Protein AF-A0A816BWF1-F1 (afdb_monomer_lite)

Organism: Adineta ricciae (NCBI:txid249248)

Foldseek 3Di:
DPPPVVVVQDPPDPDPDPVDDDPPDPLNVLLVLLVVCVVPPDDPVVSLDDDPPDDPVVSVVSVVVVVVVVVCVVCVVCVVVDDCVNPVFCAPPPPGGD

Secondary structure (DSSP, 8-state):
---HHHHHT-TTSS----SSPPTTSHHHHHHHHHHHHHHTT--HHHHTSPPTT--HHHHHHHHHHHHHHHHHHHHHHHTTT--TTT-SS-BSSTT-B-

InterPro domains:
  IPR005301 MOB kinase activator family [PF03637] (36-98)
  IPR005301 MOB kinase activator family [PTHR22599] (11-98)
  IPR005301 MOB kinase activator family [SM01388] (33-98)
  IPR036703 MOB kinase activator superfamily [G3DSA:1.20.140.30] (4-98)
  IPR036703 MOB kinase activator superfamily [SSF101152] (17-98)

Radius of gyration: 17.4 Å; chains: 1; bounding box: 36×37×43 Å

Structure (mmCIF, N/CA/C/O backbone):
data_AF-A0A816BWF1-F1
#
_entry.id   AF-A0A816BWF1-F1
#
loop_
_atom_site.group_PDB
_atom_site.id
_atom_site.type_symbol
_atom_site.label_atom_id
_atom_site.label_alt_id
_atom_site.label_comp_id
_atom_site.label_asym_id
_atom_site.label_entity_id
_atom_site.label_seq_id
_atom_site.pdbx_PDB_ins_code
_atom_site.Cartn_x
_atom_site.Cartn_y
_atom_site.Cartn_z
_atom_site.occupancy
_atom_site.B_iso_or_equiv
_atom_site.auth_seq_id
_atom_site.auth_comp_id
_atom_site.auth_asym_id
_atom_site.auth_atom_id
_atom_site.pdbx_PDB_model_num
ATOM 1 N N . MET A 1 1 ? 21.279 12.826 -12.915 1.00 40.91 1 MET A N 1
ATOM 2 C CA . MET A 1 1 ? 20.886 11.555 -12.263 1.00 40.91 1 MET A CA 1
ATOM 3 C C . MET A 1 1 ? 20.270 11.796 -10.872 1.00 40.91 1 MET A C 1
ATOM 5 O O . MET A 1 1 ? 20.574 11.068 -9.944 1.00 40.91 1 MET A O 1
ATOM 9 N N . ALA A 1 2 ? 19.430 12.831 -10.691 1.00 39.59 2 ALA A N 1
ATOM 10 C CA . ALA A 1 2 ? 18.834 13.182 -9.385 1.00 39.59 2 ALA A CA 1
ATOM 11 C C . ALA A 1 2 ? 17.388 13.724 -9.490 1.00 39.59 2 ALA A C 1
ATOM 13 O O . ALA A 1 2 ? 16.820 14.195 -8.509 1.00 39.59 2 ALA A O 1
ATOM 14 N N . SER A 1 3 ? 16.785 13.694 -10.685 1.00 51.31 3 SER A N 1
ATOM 15 C CA . SER A 1 3 ? 15.577 14.481 -10.981 1.00 51.31 3 SER A CA 1
ATOM 16 C C . SER A 1 3 ? 14.256 13.740 -10.752 1.00 51.31 3 SER A C 1
ATOM 18 O O . SER A 1 3 ? 13.222 14.392 -10.634 1.00 51.31 3 SER A O 1
ATOM 20 N N . SER A 1 4 ? 14.266 12.406 -10.657 1.00 55.19 4 SER A N 1
ATOM 21 C CA . SER A 1 4 ? 13.026 11.617 -10.596 1.00 55.19 4 SER A CA 1
ATOM 22 C C . SER A 1 4 ? 12.350 11.697 -9.219 1.00 55.19 4 SER A C 1
ATOM 24 O O . SER A 1 4 ? 11.186 12.077 -9.117 1.00 55.19 4 SER A O 1
ATOM 26 N N . PHE A 1 5 ? 13.101 11.492 -8.129 1.00 53.66 5 PHE A N 1
ATOM 27 C CA . PHE A 1 5 ? 12.566 11.523 -6.757 1.00 53.66 5 PHE A CA 1
ATOM 28 C C . PHE A 1 5 ? 11.976 12.888 -6.354 1.00 53.66 5 PHE A C 1
ATOM 30 O O . PHE A 1 5 ? 10.975 12.949 -5.645 1.00 53.66 5 PHE A O 1
ATOM 37 N N . ALA A 1 6 ? 12.561 13.993 -6.829 1.00 55.91 6 ALA A N 1
ATOM 38 C CA . ALA A 1 6 ? 12.067 15.343 -6.547 1.00 55.91 6 ALA A CA 1
ATOM 39 C C . ALA A 1 6 ? 10.751 15.662 -7.286 1.00 55.91 6 ALA A C 1
ATOM 41 O O . ALA A 1 6 ? 9.904 16.372 -6.746 1.00 55.91 6 ALA A O 1
ATOM 42 N N . SER A 1 7 ? 10.544 15.097 -8.483 1.00 58.53 7 SER A N 1
ATOM 43 C CA . SER A 1 7 ? 9.315 15.269 -9.276 1.00 58.53 7 SER A CA 1
ATOM 44 C C . SER A 1 7 ? 8.089 14.586 -8.649 1.00 58.53 7 SER A C 1
ATOM 46 O O . SER A 1 7 ? 6.956 15.038 -8.837 1.00 58.53 7 SER A O 1
ATOM 48 N N . PHE A 1 8 ? 8.290 13.520 -7.865 1.00 55.44 8 PHE A N 1
ATOM 49 C CA . PHE A 1 8 ? 7.205 12.845 -7.141 1.00 55.44 8 PHE A CA 1
ATOM 50 C C . PHE A 1 8 ? 6.610 13.692 -6.006 1.00 55.44 8 PHE A C 1
ATOM 52 O O . PHE A 1 8 ? 5.428 13.555 -5.704 1.00 55.44 8 PHE A O 1
ATOM 59 N N . PHE A 1 9 ? 7.392 14.601 -5.415 1.00 54.81 9 PHE A N 1
ATOM 60 C CA . PHE A 1 9 ? 6.967 15.470 -4.308 1.00 54.81 9 PHE A CA 1
ATOM 61 C C . PHE A 1 9 ? 6.724 16.928 -4.733 1.00 54.81 9 PHE A C 1
ATOM 63 O O . PHE A 1 9 ? 6.681 17.827 -3.886 1.00 54.81 9 PHE A O 1
ATOM 70 N N . ALA A 1 10 ? 6.587 17.177 -6.037 1.00 59.25 10 ALA A N 1
ATOM 71 C CA . ALA A 1 10 ? 6.350 18.504 -6.591 1.00 59.25 10 ALA A CA 1
ATOM 72 C C . ALA A 1 10 ? 5.006 19.089 -6.097 1.00 59.25 10 ALA A C 1
ATOM 74 O O . ALA A 1 10 ? 3.975 18.414 -6.084 1.00 59.25 10 ALA A O 1
ATOM 75 N N . LYS A 1 11 ? 5.024 20.360 -5.662 1.00 52.91 11 LYS A N 1
ATOM 76 C CA . LYS A 1 11 ? 3.912 21.091 -4.999 1.00 52.91 11 LYS A CA 1
ATOM 77 C C . LYS A 1 11 ? 2.654 21.259 -5.872 1.00 52.91 11 LYS A C 1
ATOM 79 O O . LYS A 1 11 ? 1.588 21.635 -5.368 1.00 52.91 11 LYS A O 1
ATOM 84 N N . ASP A 1 12 ? 2.832 21.028 -7.161 1.00 56.69 12 ASP A N 1
ATOM 85 C CA . ASP A 1 12 ? 1.923 21.133 -8.297 1.00 56.69 12 ASP A CA 1
ATOM 86 C C . ASP A 1 12 ? 1.136 19.836 -8.574 1.00 56.69 12 ASP A C 1
ATOM 88 O O . ASP A 1 12 ? 0.189 19.860 -9.356 1.00 56.69 12 ASP A O 1
ATOM 92 N N . LYS A 1 13 ? 1.437 18.730 -7.875 1.00 54.97 13 LYS A N 1
ATOM 93 C CA . LYS A 1 13 ? 0.626 17.501 -7.892 1.00 54.97 13 LYS A CA 1
ATOM 94 C C . LYS A 1 13 ? -0.348 17.446 -6.706 1.00 54.97 13 LYS A C 1
ATOM 96 O O . LYS A 1 13 ? -0.125 18.049 -5.656 1.00 54.97 13 LYS A O 1
ATOM 101 N N . THR A 1 14 ? -1.449 16.711 -6.874 1.00 54.91 14 THR A N 1
ATOM 102 C CA . THR A 1 14 ? -2.544 16.558 -5.889 1.00 54.91 14 THR A CA 1
ATOM 103 C C . THR A 1 14 ? -2.094 15.949 -4.558 1.00 54.91 14 THR A C 1
ATOM 105 O O . THR A 1 14 ? -2.725 16.183 -3.528 1.00 54.91 14 THR A O 1
ATOM 108 N N . PHE A 1 15 ? -0.972 15.226 -4.543 1.00 50.72 15 PHE A N 1
ATOM 109 C CA . PHE A 1 15 ? -0.393 14.666 -3.330 1.00 50.72 15 PHE A CA 1
ATOM 110 C C . PHE A 1 15 ? 0.571 15.652 -2.655 1.00 50.72 15 PHE A C 1
ATOM 112 O O . PHE A 1 15 ? 1.722 15.816 -3.056 1.00 50.72 15 PHE A O 1
ATOM 119 N N . ARG A 1 16 ? 0.098 16.300 -1.585 1.00 58.28 16 ARG A N 1
ATOM 120 C CA . ARG A 1 16 ? 0.915 17.159 -0.716 1.00 58.28 16 ARG A CA 1
ATOM 121 C C . ARG A 1 16 ? 1.162 16.453 0.615 1.00 58.28 16 ARG A C 1
ATOM 123 O O . ARG A 1 16 ? 0.325 16.571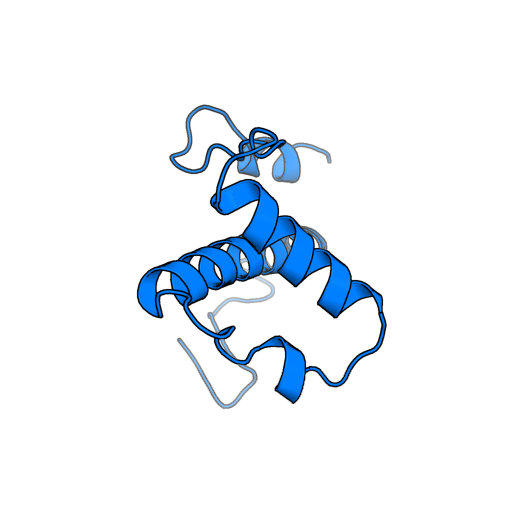 1.512 1.00 58.28 16 ARG A O 1
ATOM 130 N N . PRO A 1 17 ? 2.291 15.747 0.792 1.00 52.91 17 PRO A N 1
ATOM 131 C CA . PRO A 1 17 ? 2.581 15.099 2.060 1.00 52.91 17 PRO A CA 1
ATOM 132 C C . PRO A 1 17 ? 2.759 16.162 3.147 1.00 52.91 17 PRO A C 1
ATOM 134 O O . PRO A 1 17 ? 3.770 16.869 3.201 1.00 52.91 17 PRO A O 1
ATOM 137 N N . LYS A 1 18 ? 1.782 16.281 4.052 1.00 57.88 18 LYS A N 1
ATOM 138 C CA . LYS A 1 18 ? 1.995 16.983 5.318 1.00 57.88 18 LYS A CA 1
ATOM 139 C C . LYS A 1 18 ? 2.936 16.119 6.155 1.00 57.88 18 LYS A C 1
ATOM 141 O O . LYS A 1 18 ? 2.522 15.158 6.787 1.00 57.88 18 LYS A O 1
ATOM 146 N N . LYS A 1 19 ? 4.222 16.480 6.151 1.00 58.38 19 LYS A N 1
ATOM 147 C CA . LYS A 1 19 ? 5.314 15.779 6.856 1.00 58.38 19 LYS A CA 1
ATOM 148 C C . LYS A 1 19 ? 5.101 15.599 8.367 1.00 58.38 19 LYS A C 1
ATOM 150 O O . LYS A 1 19 ? 5.861 14.863 8.987 1.00 58.38 19 LYS A O 1
ATOM 155 N N . LYS A 1 20 ? 4.144 16.307 8.974 1.00 59.72 20 LYS A N 1
ATOM 156 C CA . LYS A 1 20 ? 3.869 16.273 10.413 1.00 59.72 20 LYS A CA 1
ATOM 157 C C . LYS A 1 20 ? 2.361 16.351 10.643 1.00 59.72 20 LYS A C 1
ATOM 159 O O . LYS A 1 20 ? 1.732 17.320 10.220 1.00 59.72 20 LYS A O 1
ATOM 164 N N . PHE A 1 21 ? 1.807 15.336 11.301 1.00 68.44 21 PHE A N 1
ATOM 165 C CA . PHE A 1 21 ? 0.462 15.400 11.868 1.00 68.44 21 PHE A CA 1
ATOM 166 C C . PHE A 1 21 ? 0.474 16.379 13.050 1.00 68.44 21 PHE A C 1
ATOM 168 O O . PHE A 1 21 ? 1.430 16.390 13.829 1.00 68.44 21 PHE A O 1
ATOM 175 N N . GLU A 1 22 ? -0.555 17.216 13.166 1.00 76.81 22 GLU A N 1
ATOM 176 C CA . GLU A 1 22 ? -0.673 18.173 14.270 1.00 76.81 22 GLU A CA 1
ATOM 177 C C . GLU A 1 22 ? -0.872 17.423 15.593 1.00 76.81 22 GLU A C 1
ATOM 179 O O . GLU A 1 22 ? -1.774 16.588 15.718 1.00 76.81 22 GLU A O 1
ATOM 184 N N . GLN A 1 23 ? 0.004 17.690 16.567 1.00 74.69 23 GLN A N 1
ATOM 185 C CA . GLN A 1 23 ? -0.030 17.039 17.877 1.00 74.69 23 GLN A CA 1
ATOM 186 C C . GLN A 1 23 ? -1.347 17.351 18.592 1.00 74.69 23 GLN A C 1
ATOM 188 O O . GLN A 1 23 ? -1.748 18.507 18.673 1.00 74.69 23 GLN A O 1
ATOM 193 N N . GLY A 1 24 ? -2.004 16.310 19.110 1.00 75.81 24 GLY A N 1
ATOM 194 C CA . GLY A 1 24 ? -3.301 16.420 19.789 1.00 75.81 24 GLY A CA 1
ATOM 195 C C . GLY A 1 24 ? -4.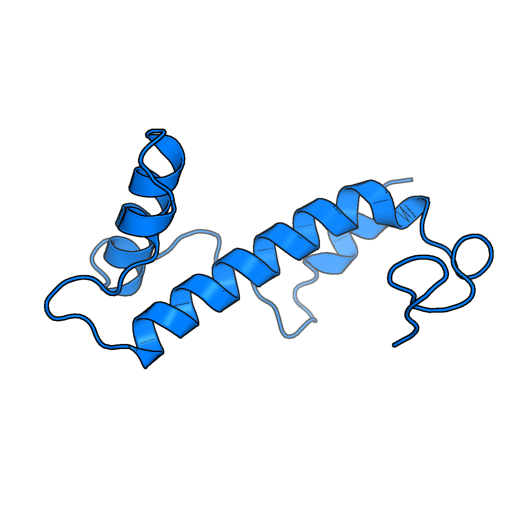521 16.166 18.897 1.00 75.81 24 GLY A C 1
ATOM 196 O O . GLY A 1 24 ? -5.636 16.153 19.402 1.00 75.81 24 GLY A O 1
ATOM 197 N N . THR A 1 25 ? -4.336 15.924 17.595 1.00 84.31 25 THR A N 1
ATOM 198 C CA . THR A 1 25 ? -5.427 15.495 16.702 1.00 84.31 25 THR A CA 1
ATOM 199 C C . THR A 1 25 ? -5.628 13.976 16.733 1.00 84.31 25 THR A C 1
ATOM 201 O O . THR A 1 25 ? -4.661 13.233 16.905 1.00 84.31 25 THR A O 1
ATOM 204 N N . MET A 1 26 ? -6.855 13.506 16.467 1.00 77.62 26 MET A N 1
ATOM 205 C CA . MET A 1 26 ? -7.159 12.068 16.316 1.00 77.62 26 MET A CA 1
ATOM 206 C C . MET A 1 26 ? -6.274 11.389 15.259 1.00 77.62 26 MET A C 1
ATOM 208 O O . MET A 1 26 ? -5.755 10.294 15.451 1.00 77.62 26 MET A O 1
ATOM 212 N N . ARG A 1 27 ? -5.988 12.089 14.155 1.00 72.94 27 ARG A N 1
ATOM 213 C CA . ARG A 1 27 ? -5.074 11.592 13.114 1.00 72.94 27 ARG A CA 1
ATOM 214 C C . ARG A 1 27 ? -3.647 11.387 13.627 1.00 72.94 27 ARG A C 1
ATOM 216 O O . ARG A 1 27 ? -2.976 10.447 13.208 1.00 72.94 27 ARG A O 1
ATOM 223 N N . TYR A 1 28 ? -3.169 12.252 14.525 1.00 83.62 28 TYR A N 1
ATOM 224 C CA . TYR A 1 28 ? -1.847 12.107 15.136 1.00 83.62 28 TYR A CA 1
ATOM 225 C C . TYR A 1 28 ? -1.785 10.910 16.092 1.00 83.62 28 TYR A C 1
ATOM 227 O O . TYR A 1 28 ? -0.792 10.178 16.061 1.00 83.62 28 TYR A O 1
ATOM 235 N N . SER A 1 29 ? -2.814 10.689 16.920 1.00 82.56 29 SER A N 1
ATOM 236 C CA . SER A 1 29 ? -2.856 9.544 17.842 1.00 82.56 29 SER A CA 1
ATOM 237 C C . SER A 1 29 ? -2.912 8.215 17.092 1.00 82.56 29 SER A C 1
ATOM 239 O O . SER A 1 29 ? -2.074 7.353 17.363 1.00 82.56 29 SER A O 1
ATOM 241 N N . LEU A 1 30 ? -3.795 8.095 16.095 1.00 79.12 30 LEU A N 1
ATOM 242 C CA . LEU A 1 30 ? -3.947 6.886 15.278 1.00 79.12 30 LEU A CA 1
ATOM 243 C C . LEU A 1 30 ? -2.666 6.547 14.509 1.00 79.12 30 LEU A C 1
ATOM 245 O O . LEU A 1 30 ? -2.141 5.438 14.613 1.00 79.12 30 LEU A O 1
ATOM 249 N N . HIS A 1 31 ? -2.076 7.528 13.817 1.00 80.50 31 HIS A N 1
ATOM 250 C CA . HIS A 1 31 ? -0.809 7.321 13.112 1.00 80.50 31 HIS A CA 1
ATOM 251 C C . HIS A 1 31 ? 0.325 6.907 14.067 1.00 80.50 31 HIS A C 1
ATOM 253 O O . HIS A 1 31 ? 1.161 6.062 13.727 1.00 80.50 31 HIS A O 1
ATOM 259 N N . LYS A 1 32 ? 0.381 7.495 15.272 1.00 82.31 32 LYS A N 1
ATOM 260 C CA . LYS A 1 32 ? 1.385 7.150 16.287 1.00 82.31 32 LYS A CA 1
ATOM 261 C C . LYS A 1 32 ? 1.207 5.716 16.789 1.00 82.31 32 LYS A C 1
ATOM 263 O O . LYS A 1 32 ? 2.212 5.018 16.911 1.00 82.31 32 LYS A O 1
ATOM 268 N N . GLN A 1 33 ? -0.023 5.281 17.060 1.00 76.88 33 GLN A N 1
ATOM 269 C CA . GLN A 1 33 ? -0.323 3.909 17.480 1.00 76.88 33 GLN A CA 1
ATOM 270 C C . GLN A 1 33 ? 0.040 2.901 16.385 1.00 76.88 33 GLN A C 1
ATOM 272 O O . GLN A 1 33 ? 0.849 2.012 16.642 1.00 76.88 33 GLN A O 1
ATOM 277 N N . ALA A 1 34 ? -0.426 3.105 15.148 1.00 73.56 34 ALA A N 1
ATOM 278 C CA . ALA A 1 34 ? -0.092 2.240 14.013 1.00 73.56 34 ALA A CA 1
ATOM 279 C C . ALA A 1 34 ? 1.432 2.128 13.793 1.00 73.56 34 ALA A C 1
ATOM 281 O O . ALA A 1 34 ? 1.981 1.037 13.617 1.00 73.56 34 ALA A O 1
ATOM 282 N N . SER A 1 35 ? 2.148 3.255 13.889 1.00 74.62 35 SER A N 1
ATOM 283 C CA . SER A 1 35 ? 3.610 3.298 13.760 1.00 74.62 35 SER A CA 1
ATOM 284 C C . SER A 1 35 ? 4.349 2.595 14.902 1.00 74.62 35 SER A C 1
ATOM 286 O O . SER A 1 35 ? 5.413 2.017 14.673 1.00 74.62 35 SER A O 1
ATOM 288 N N . ALA A 1 36 ? 3.848 2.691 16.136 1.00 71.38 36 ALA A N 1
ATOM 289 C CA . ALA A 1 36 ? 4.465 2.069 17.306 1.00 71.38 36 ALA A CA 1
ATOM 290 C C . ALA A 1 36 ? 4.293 0.547 17.276 1.00 71.38 36 ALA A C 1
ATOM 292 O O . ALA A 1 36 ? 5.263 -0.185 17.484 1.00 71.38 36 ALA A O 1
ATOM 293 N N . SER A 1 37 ? 3.094 0.081 16.930 1.00 63.12 37 SER A N 1
ATOM 294 C CA . SER A 1 37 ? 2.787 -1.339 16.813 1.00 63.12 37 SER A CA 1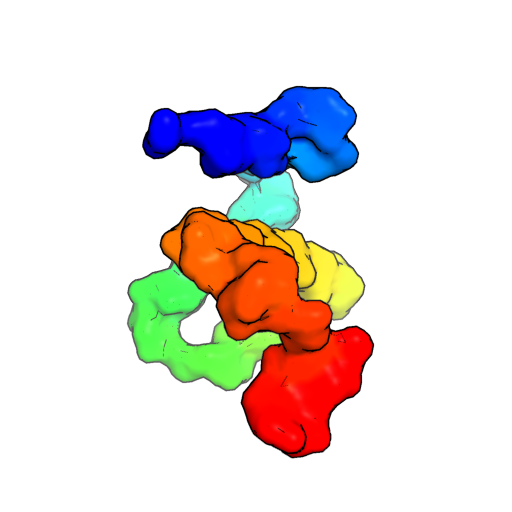
ATOM 295 C C . SER A 1 37 ? 3.673 -2.004 15.760 1.00 63.12 37 SER A C 1
ATOM 297 O O . SER A 1 37 ? 4.363 -2.975 16.066 1.00 63.12 37 SER A O 1
ATOM 299 N N . LEU A 1 38 ? 3.806 -1.412 14.568 1.00 61.34 38 LEU A N 1
ATOM 300 C CA . LEU A 1 38 ? 4.639 -1.984 13.507 1.00 61.34 38 LEU A CA 1
ATOM 301 C C . LEU A 1 38 ? 6.141 -2.059 13.856 1.00 61.34 38 LEU A C 1
ATOM 303 O O . LEU A 1 38 ? 6.854 -2.922 13.351 1.00 61.34 38 LEU A O 1
ATOM 307 N N . LYS A 1 39 ? 6.643 -1.168 14.722 1.00 60.03 39 LYS A N 1
ATOM 308 C CA . LYS A 1 39 ? 8.065 -1.122 15.114 1.00 60.03 39 LYS A CA 1
ATOM 309 C C . LYS A 1 39 ? 8.442 -2.092 16.236 1.00 60.03 39 LYS A C 1
ATOM 311 O O . LYS A 1 39 ? 9.628 -2.236 16.512 1.00 60.03 39 LYS A O 1
ATOM 316 N N . SER A 1 40 ? 7.471 -2.732 16.886 1.00 60.06 40 SER A N 1
ATOM 317 C CA . SER A 1 40 ? 7.699 -3.531 18.101 1.00 60.06 40 SER A CA 1
ATOM 318 C C . SER A 1 40 ? 7.812 -5.045 17.873 1.00 60.06 40 SER A C 1
ATOM 320 O O . SER A 1 40 ? 8.016 -5.780 18.832 1.00 60.06 40 SER A O 1
ATOM 322 N N . GLY A 1 41 ? 7.730 -5.528 16.626 1.00 59.41 41 GLY A N 1
ATOM 323 C CA . GLY A 1 41 ? 7.824 -6.968 16.329 1.00 59.41 41 GLY A CA 1
ATOM 324 C C . GLY A 1 41 ? 6.611 -7.786 16.793 1.00 59.41 41 GLY A C 1
ATOM 325 O O . GLY A 1 41 ? 6.703 -9.005 16.906 1.00 59.41 41 GLY A O 1
ATOM 326 N N . LEU A 1 42 ? 5.491 -7.115 17.076 1.00 62.72 42 LEU A N 1
ATOM 327 C CA . LEU A 1 42 ? 4.197 -7.724 17.388 1.00 62.72 42 LEU A CA 1
ATOM 328 C C . LEU A 1 42 ? 3.637 -8.513 16.190 1.00 62.72 42 LEU A C 1
ATOM 330 O O . LEU A 1 42 ? 3.984 -8.251 15.036 1.00 62.72 42 LEU A O 1
ATOM 334 N N . ASP A 1 43 ? 2.733 -9.457 16.472 1.00 82.69 43 ASP A N 1
ATOM 335 C CA . ASP A 1 43 ? 1.996 -10.198 15.444 1.00 82.69 43 ASP A CA 1
ATOM 336 C C . ASP A 1 43 ? 1.193 -9.225 14.570 1.00 82.69 43 ASP A C 1
ATOM 338 O O . ASP A 1 43 ? 0.283 -8.542 15.045 1.00 82.69 43 ASP A O 1
ATOM 342 N N . 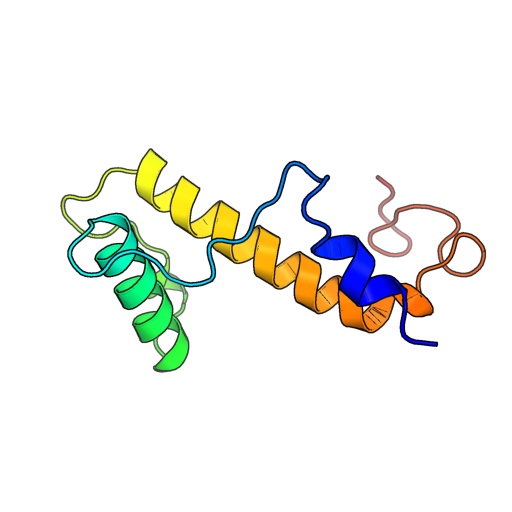LEU A 1 44 ? 1.519 -9.174 13.275 1.00 83.75 44 LEU A N 1
ATOM 343 C CA . LEU A 1 44 ? 0.845 -8.314 12.302 1.00 83.75 44 LEU A CA 1
ATOM 344 C C . LEU A 1 44 ? -0.667 -8.529 12.300 1.00 83.75 44 LEU A C 1
ATOM 346 O O . LEU A 1 44 ? -1.402 -7.563 12.115 1.00 83.75 44 LEU A O 1
ATOM 350 N N . LYS A 1 45 ? -1.137 -9.761 12.534 1.00 86.81 45 LYS A N 1
ATOM 351 C CA . LYS A 1 45 ? -2.572 -10.064 12.573 1.00 86.81 45 LYS A CA 1
ATOM 352 C C . LYS A 1 45 ? -3.291 -9.337 13.698 1.00 86.81 45 LYS A C 1
ATOM 354 O O . LYS A 1 45 ? -4.453 -8.990 13.530 1.00 86.81 45 LYS A O 1
ATOM 359 N N . GLU A 1 46 ? -2.620 -9.104 14.820 1.00 86.06 46 GLU A N 1
ATOM 360 C CA . GLU A 1 46 ? -3.199 -8.383 15.953 1.00 86.06 46 GLU A CA 1
ATOM 361 C C . GLU A 1 46 ? -3.196 -6.871 15.711 1.00 86.06 46 GLU A C 1
ATOM 363 O O . GLU A 1 46 ? -4.134 -6.181 16.088 1.00 86.06 46 GLU A O 1
ATOM 368 N N . ILE A 1 47 ? -2.177 -6.358 15.022 1.00 85.38 47 ILE A N 1
ATOM 369 C CA . ILE A 1 47 ? -1.984 -4.916 14.810 1.00 85.38 47 ILE A CA 1
ATOM 370 C C . ILE A 1 47 ? -2.926 -4.340 13.750 1.00 85.38 47 ILE A C 1
ATOM 372 O O . ILE A 1 47 ? -3.238 -3.155 13.795 1.00 85.38 47 ILE A O 1
ATOM 376 N N . VAL A 1 48 ? -3.346 -5.150 12.777 1.00 90.69 48 VAL A N 1
ATOM 377 C CA . VAL A 1 48 ? -4.246 -4.696 11.701 1.00 90.69 48 VAL A CA 1
ATOM 378 C C . VAL A 1 48 ? -5.716 -4.675 12.117 1.00 90.69 48 VAL A C 1
ATOM 380 O O . VAL A 1 48 ? -6.543 -4.144 11.375 1.00 90.69 48 VAL A O 1
ATOM 383 N N . LYS A 1 49 ? -6.057 -5.258 13.275 1.00 93.00 49 LYS A N 1
ATOM 384 C CA . LYS A 1 49 ? -7.431 -5.251 13.786 1.00 93.00 49 LYS A CA 1
ATOM 385 C C . LYS A 1 49 ? -7.877 -3.820 14.063 1.00 93.00 49 LYS A C 1
ATOM 387 O O . LYS A 1 49 ? -7.092 -3.010 14.551 1.00 93.00 49 LYS A O 1
ATOM 392 N N . LEU A 1 50 ? -9.148 -3.549 13.770 1.00 94.50 50 LEU A N 1
ATOM 393 C CA . LEU A 1 50 ? -9.800 -2.306 14.160 1.00 94.50 50 LEU A CA 1
ATOM 394 C C . LEU A 1 50 ? -9.699 -2.154 15.691 1.00 94.50 50 LEU A C 1
ATOM 396 O O . LEU A 1 50 ? -10.119 -3.074 16.400 1.00 94.50 50 LEU A O 1
ATOM 400 N N . PRO A 1 51 ? -9.125 -1.055 16.209 1.00 93.06 51 PRO A N 1
ATOM 401 C CA . PRO A 1 51 ? -9.085 -0.808 17.643 1.00 93.06 51 PRO A CA 1
ATOM 402 C C . PRO A 1 51 ? -10.486 -0.620 18.236 1.00 93.06 51 PRO A C 1
ATOM 404 O O . PRO A 1 51 ? -11.404 -0.146 17.567 1.00 93.06 51 PRO A O 1
ATOM 407 N N . ASP A 1 52 ? -10.636 -0.946 19.520 1.00 93.50 52 ASP A N 1
ATOM 408 C CA . ASP A 1 52 ? -11.908 -0.768 20.220 1.00 93.50 52 ASP A CA 1
ATOM 409 C C . ASP A 1 52 ? -12.339 0.708 20.218 1.00 93.50 52 ASP A C 1
ATOM 411 O O . ASP A 1 52 ? -11.591 1.584 20.656 1.00 93.50 52 ASP A O 1
ATOM 415 N N . ASN A 1 53 ? -13.595 0.958 19.838 1.00 93.38 53 ASN A N 1
ATOM 416 C CA . ASN A 1 53 ? -14.227 2.285 19.768 1.00 93.38 53 ASN A CA 1
ATOM 417 C C . ASN A 1 53 ? -13.701 3.222 18.662 1.00 93.38 53 ASN A C 1
ATOM 419 O O . ASN A 1 53 ? -13.937 4.426 18.748 1.00 93.38 53 ASN A O 1
ATOM 423 N N . GLU A 1 54 ? -13.029 2.699 17.634 1.00 94.62 54 GLU A N 1
ATOM 424 C CA . GLU A 1 54 ? -12.687 3.461 16.425 1.00 94.62 54 GLU A CA 1
ATOM 425 C C . GLU A 1 54 ? -13.656 3.154 15.272 1.00 94.62 54 GLU A C 1
ATOM 427 O O . GLU A 1 54 ? -14.270 2.086 15.219 1.00 94.62 54 GLU A O 1
ATOM 432 N N . ASP A 1 55 ? -13.793 4.105 14.347 1.00 97.00 55 ASP A N 1
ATOM 433 C CA . ASP A 1 55 ? -14.587 3.942 13.127 1.00 97.00 55 ASP A CA 1
ATOM 434 C C . ASP A 1 55 ? -13.807 3.159 12.055 1.00 97.00 55 ASP A C 1
ATOM 436 O O . ASP A 1 55 ? -12.604 3.361 11.854 1.00 97.00 55 ASP A O 1
ATOM 440 N N . GLU A 1 56 ? -14.492 2.240 11.370 1.00 96.19 56 GLU A N 1
ATOM 441 C CA . GLU A 1 56 ? -13.872 1.352 10.383 1.00 96.19 56 GLU A CA 1
ATOM 442 C C . GLU A 1 56 ? -13.363 2.115 9.153 1.00 96.19 56 GLU A C 1
ATOM 444 O O . GLU A 1 56 ? -12.241 1.863 8.697 1.00 96.19 56 GLU A O 1
ATOM 449 N N . ASP A 1 57 ? -14.137 3.078 8.646 1.00 96.88 57 ASP A N 1
ATOM 450 C CA . ASP A 1 57 ? -13.770 3.847 7.457 1.00 96.88 57 ASP A CA 1
ATOM 451 C C . ASP A 1 57 ? -12.556 4.740 7.746 1.00 96.88 57 ASP A C 1
ATOM 453 O O . ASP A 1 57 ? -11.630 4.824 6.929 1.00 96.88 57 ASP A O 1
ATOM 457 N N . ASP A 1 58 ? -12.502 5.352 8.932 1.00 94.19 58 ASP A N 1
ATOM 458 C CA . ASP A 1 58 ? -11.348 6.141 9.373 1.00 94.19 58 ASP A CA 1
ATOM 459 C C . ASP A 1 58 ? -10.088 5.274 9.550 1.00 94.19 58 ASP A C 1
ATOM 461 O O . ASP A 1 58 ? -8.989 5.680 9.140 1.00 94.19 58 ASP A O 1
ATOM 465 N N . TRP A 1 59 ? -10.224 4.062 10.100 1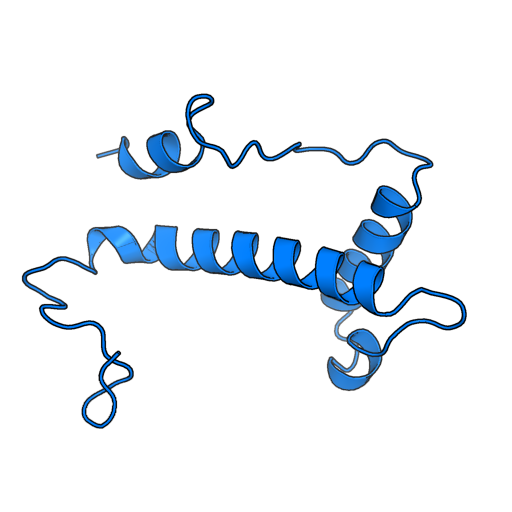.00 94.62 59 TRP A N 1
ATOM 466 C CA . TRP A 1 59 ? -9.111 3.120 10.245 1.00 94.62 59 TRP A CA 1
ATOM 467 C C . TRP A 1 59 ? -8.549 2.686 8.888 1.00 94.62 59 TRP A C 1
ATOM 469 O O . TRP A 1 59 ? -7.334 2.753 8.654 1.00 94.62 59 TRP A O 1
ATOM 479 N N . ILE A 1 60 ? -9.430 2.321 7.952 1.00 95.00 60 ILE A N 1
ATOM 480 C CA . ILE A 1 60 ? -9.053 1.975 6.579 1.00 95.00 60 ILE A CA 1
ATOM 481 C C . ILE A 1 60 ? -8.384 3.172 5.900 1.00 95.00 60 ILE A C 1
ATOM 483 O O . ILE A 1 60 ? -7.323 3.013 5.292 1.00 95.00 60 ILE A O 1
ATOM 487 N N . ALA A 1 61 ? -8.941 4.379 6.025 1.00 93.88 61 ALA A N 1
ATOM 488 C CA . ALA A 1 61 ? -8.389 5.578 5.401 1.00 93.88 61 ALA A CA 1
ATOM 489 C C . ALA A 1 61 ? -6.951 5.868 5.862 1.00 93.88 61 ALA A C 1
ATOM 491 O O . ALA A 1 61 ? -6.082 6.173 5.035 1.00 93.88 61 ALA A O 1
ATOM 492 N N . VAL A 1 62 ? -6.666 5.730 7.163 1.00 89.38 62 VAL A N 1
ATOM 493 C CA . VAL A 1 62 ? -5.306 5.884 7.707 1.00 89.38 62 VAL A CA 1
ATOM 494 C C . VAL A 1 62 ? -4.355 4.851 7.097 1.00 89.38 62 VAL A C 1
ATOM 496 O O . VAL A 1 62 ? -3.260 5.212 6.648 1.00 89.38 62 VAL A O 1
ATOM 499 N N . HIS A 1 63 ? -4.776 3.587 7.019 1.00 91.19 63 HIS A N 1
ATOM 500 C CA . HIS A 1 63 ? -3.962 2.515 6.451 1.00 91.19 63 HIS A CA 1
ATOM 501 C C . HIS A 1 63 ? -3.723 2.665 4.948 1.00 91.19 63 HIS A C 1
ATOM 503 O O . HIS A 1 63 ? -2.594 2.482 4.495 1.00 91.19 63 HIS A O 1
ATOM 509 N N . VAL A 1 64 ? -4.736 3.049 4.169 1.00 95.31 64 VAL A N 1
ATOM 510 C CA . VAL A 1 64 ? -4.616 3.268 2.718 1.00 95.31 64 VAL A CA 1
ATOM 511 C C . VAL A 1 64 ? -3.562 4.329 2.413 1.00 95.31 64 VAL A C 1
ATOM 513 O O . VAL A 1 64 ? -2.719 4.134 1.534 1.00 95.31 64 VAL A O 1
ATOM 516 N N . VAL A 1 65 ? -3.556 5.432 3.166 1.00 88.19 65 VAL A N 1
ATOM 517 C CA . VAL A 1 65 ? -2.551 6.489 3.000 1.00 88.19 65 VAL A CA 1
ATOM 518 C C . VAL A 1 65 ? -1.152 5.982 3.362 1.00 88.19 65 VAL A C 1
ATOM 520 O O . VAL A 1 65 ? -0.194 6.286 2.646 1.00 88.19 65 VAL A O 1
ATOM 523 N N . ASP A 1 66 ? -1.006 5.200 4.436 1.00 87.06 66 ASP A N 1
ATOM 524 C CA . ASP A 1 66 ? 0.290 4.616 4.810 1.00 87.06 66 ASP A CA 1
ATOM 525 C C . ASP A 1 66 ? 0.803 3.635 3.738 1.00 87.06 66 ASP A C 1
ATOM 527 O O . ASP A 1 66 ? 1.947 3.746 3.285 1.00 87.06 66 ASP A O 1
ATOM 531 N N . PHE A 1 67 ? -0.053 2.733 3.247 1.00 93.94 67 PHE A N 1
ATOM 532 C CA . PHE A 1 67 ? 0.298 1.786 2.187 1.00 93.94 67 PHE A CA 1
ATOM 533 C C . PHE A 1 67 ? 0.698 2.486 0.894 1.00 93.94 67 PHE A C 1
ATOM 535 O O . PHE A 1 67 ? 1.744 2.163 0.331 1.00 93.94 67 PHE A O 1
ATOM 542 N N . PHE A 1 68 ? -0.071 3.483 0.453 1.00 91.88 68 PHE A N 1
ATOM 543 C CA . PHE A 1 68 ? 0.251 4.266 -0.738 1.00 91.88 68 PHE A CA 1
ATOM 544 C C . PHE A 1 68 ? 1.646 4.898 -0.639 1.00 91.88 68 PHE A C 1
ATOM 546 O O . PHE A 1 68 ? 2.465 4.776 -1.552 1.00 91.88 68 PHE A O 1
ATOM 553 N N . ASN A 1 69 ? 1.956 5.527 0.495 1.00 86.38 69 ASN A N 1
ATOM 554 C CA . ASN A 1 69 ? 3.251 6.170 0.706 1.00 86.38 69 ASN A CA 1
ATOM 555 C C . ASN A 1 69 ? 4.411 5.172 0.715 1.00 86.38 69 ASN A C 1
ATOM 557 O O . ASN A 1 69 ? 5.469 5.447 0.145 1.00 86.38 69 ASN A O 1
ATOM 561 N N . ARG A 1 70 ? 4.215 4.004 1.332 1.00 86.88 70 ARG A N 1
ATOM 562 C CA . ARG A 1 70 ? 5.233 2.948 1.381 1.00 86.88 70 ARG A CA 1
ATOM 563 C C . ARG A 1 70 ? 5.467 2.305 0.024 1.00 86.88 70 ARG A C 1
ATOM 565 O O . ARG A 1 70 ? 6.622 2.126 -0.349 1.00 86.88 70 ARG A O 1
ATOM 572 N N . ILE A 1 71 ? 4.406 2.003 -0.723 1.00 92.69 71 ILE A N 1
ATOM 573 C CA . ILE A 1 71 ? 4.513 1.452 -2.080 1.00 92.69 71 ILE A CA 1
ATOM 574 C C . ILE A 1 71 ? 5.262 2.433 -2.979 1.00 92.69 71 ILE A C 1
ATOM 576 O O . ILE A 1 71 ? 6.193 2.025 -3.666 1.00 92.69 71 ILE A O 1
ATOM 580 N N . ASN A 1 72 ? 4.940 3.728 -2.917 1.00 87.75 72 ASN A N 1
ATOM 581 C CA . ASN A 1 72 ? 5.657 4.746 -3.689 1.00 87.75 72 ASN A CA 1
ATOM 582 C C . ASN A 1 72 ? 7.141 4.828 -3.326 1.00 87.75 72 ASN A C 1
ATOM 584 O O . ASN A 1 72 ? 7.977 4.980 -4.213 1.00 87.75 72 ASN A O 1
ATOM 588 N N . LEU A 1 73 ? 7.486 4.710 -2.040 1.00 88.75 73 LEU A N 1
ATOM 589 C CA . LEU A 1 73 ? 8.883 4.684 -1.613 1.00 88.75 73 LEU A CA 1
ATOM 590 C C . LEU A 1 73 ? 9.621 3.468 -2.190 1.00 88.75 73 LEU A C 1
ATOM 592 O O . LEU A 1 73 ? 10.725 3.620 -2.705 1.00 88.75 73 LEU A O 1
ATOM 596 N N . VAL A 1 74 ? 9.007 2.283 -2.129 1.00 90.06 74 VAL A N 1
ATOM 597 C CA . VAL A 1 74 ? 9.585 1.042 -2.669 1.00 90.06 74 VAL A CA 1
ATOM 598 C C . VAL A 1 74 ? 9.722 1.119 -4.188 1.00 90.06 74 VAL A C 1
ATOM 600 O O . VAL A 1 74 ? 10.798 0.851 -4.718 1.00 90.06 74 VAL A O 1
ATOM 603 N N . TYR A 1 75 ? 8.670 1.543 -4.890 1.00 92.75 75 TYR A N 1
ATOM 604 C CA . TYR A 1 75 ? 8.697 1.701 -6.342 1.00 92.75 75 TYR A CA 1
ATOM 605 C C . TYR A 1 75 ? 9.740 2.736 -6.774 1.00 92.75 75 TYR A C 1
ATOM 607 O O . TYR A 1 75 ? 10.475 2.513 -7.731 1.00 92.75 75 TYR A O 1
ATOM 615 N N . GLY A 1 76 ? 9.888 3.827 -6.018 1.00 89.56 76 GLY A N 1
ATOM 616 C CA . GLY A 1 76 ? 10.908 4.843 -6.264 1.00 89.56 76 GLY A CA 1
ATOM 617 C C . GLY A 1 76 ? 12.344 4.305 -6.251 1.00 89.56 76 GLY A C 1
ATOM 618 O O . GLY A 1 76 ? 13.188 4.861 -6.943 1.00 89.56 76 GLY A O 1
ATOM 619 N N . ILE A 1 77 ? 12.637 3.221 -5.522 1.00 92.38 77 ILE A N 1
ATOM 620 C CA . ILE A 1 77 ? 13.974 2.594 -5.510 1.00 92.38 77 ILE A CA 1
ATOM 621 C C . ILE A 1 77 ? 14.252 1.844 -6.822 1.00 92.38 77 ILE A C 1
ATOM 623 O O . ILE A 1 77 ? 15.388 1.821 -7.290 1.00 92.38 77 ILE A O 1
ATOM 627 N N . ILE A 1 78 ? 13.227 1.229 -7.418 1.00 91.50 78 ILE A N 1
ATOM 628 C CA . ILE A 1 78 ? 13.364 0.379 -8.613 1.00 91.50 78 ILE A CA 1
ATOM 629 C C . ILE A 1 78 ? 12.949 1.075 -9.914 1.00 91.50 78 ILE A C 1
ATOM 631 O O . ILE A 1 78 ? 13.133 0.512 -10.991 1.00 91.50 78 ILE A O 1
ATOM 635 N N . THR A 1 79 ? 12.396 2.287 -9.834 1.00 93.06 79 THR A N 1
ATOM 636 C CA . THR A 1 79 ? 11.803 2.990 -10.981 1.00 93.06 79 THR A CA 1
ATOM 637 C C . THR A 1 79 ? 12.783 3.226 -12.127 1.00 93.06 79 THR A C 1
ATOM 639 O O . THR A 1 79 ? 12.346 3.303 -13.268 1.00 93.06 79 THR A O 1
ATOM 642 N N . ASP A 1 80 ? 14.084 3.321 -11.848 1.00 92.19 80 ASP A N 1
ATOM 643 C CA . ASP A 1 80 ? 15.109 3.515 -12.879 1.00 92.19 80 ASP A CA 1
ATOM 644 C C . ASP A 1 80 ? 15.364 2.231 -13.697 1.00 92.19 80 ASP A C 1
ATOM 646 O O . ASP A 1 80 ? 15.890 2.294 -14.806 1.00 92.19 80 ASP A O 1
ATOM 650 N N . TYR A 1 81 ? 14.966 1.066 -13.171 1.00 93.69 81 TYR A N 1
ATOM 651 C CA . TYR A 1 81 ? 15.094 -0.242 -13.825 1.00 93.69 81 TYR A CA 1
ATOM 652 C C . TYR A 1 81 ? 13.791 -0.710 -14.484 1.00 93.69 81 TYR A C 1
ATOM 654 O O . TYR A 1 81 ? 13.828 -1.554 -15.380 1.00 93.69 81 TYR A O 1
ATOM 662 N N . CYS A 1 82 ? 12.645 -0.178 -14.051 1.00 93.56 82 CYS A N 1
ATOM 663 C CA . CYS A 1 82 ? 11.328 -0.447 -14.625 1.00 93.56 82 CYS A CA 1
ATOM 664 C C . CYS A 1 82 ? 11.041 0.561 -15.751 1.00 93.56 82 CYS A C 1
ATOM 666 O O . CYS A 1 82 ? 10.555 1.665 -15.507 1.00 93.56 82 CYS A O 1
ATOM 668 N N . THR A 1 83 ? 11.377 0.199 -16.990 1.00 94.88 83 THR A N 1
ATOM 669 C CA . THR A 1 83 ? 11.220 1.041 -18.183 1.00 94.88 83 THR A CA 1
ATOM 670 C C . THR A 1 83 ? 10.285 0.376 -19.194 1.00 94.88 83 THR A C 1
ATOM 672 O O . THR A 1 83 ? 10.065 -0.831 -19.115 1.00 94.88 83 THR A O 1
ATOM 675 N N . PRO A 1 84 ? 9.784 1.104 -20.211 1.00 94.88 84 PRO A N 1
ATOM 676 C CA . PRO A 1 84 ? 8.990 0.495 -21.281 1.00 94.88 84 PRO A CA 1
ATOM 677 C C . PRO A 1 84 ? 9.726 -0.606 -22.064 1.00 94.88 84 PRO A C 1
ATOM 679 O O . PRO A 1 84 ? 9.091 -1.399 -22.747 1.00 94.88 84 PRO A O 1
ATOM 682 N N . GLN A 1 85 ? 11.062 -0.647 -22.003 1.00 95.75 85 GLN A N 1
ATOM 683 C CA . GLN A 1 85 ? 11.866 -1.683 -22.653 1.00 95.75 85 GLN A CA 1
ATOM 684 C C . GLN A 1 85 ? 12.063 -2.913 -21.759 1.00 95.75 85 GLN A C 1
ATOM 686 O O . GLN A 1 85 ? 12.033 -4.031 -22.264 1.00 95.75 85 GLN A O 1
ATOM 691 N N . SER A 1 86 ? 12.283 -2.727 -20.451 1.00 94.94 86 SER A N 1
ATOM 692 C CA . SER A 1 86 ? 12.477 -3.843 -19.513 1.00 94.94 86 SER A CA 1
ATOM 693 C C . SER A 1 86 ? 11.156 -4.468 -19.061 1.00 94.94 86 SER A C 1
ATOM 695 O O . SER A 1 86 ? 11.076 -5.683 -18.888 1.00 94.94 86 SER A O 1
ATOM 697 N N . CYS A 1 87 ? 10.116 -3.650 -18.907 1.00 95.06 87 CYS A N 1
ATOM 698 C CA . CYS A 1 87 ? 8.769 -4.032 -18.502 1.00 95.06 87 CYS A CA 1
ATOM 699 C C . CYS A 1 87 ? 7.761 -3.517 -19.549 1.00 95.06 87 CYS A C 1
ATOM 701 O O . CYS A 1 87 ? 7.067 -2.531 -19.297 1.00 95.06 87 CYS A O 1
ATOM 703 N N . PRO A 1 88 ? 7.681 -4.147 -20.739 1.00 94.88 88 PRO A N 1
ATOM 704 C CA . PRO A 1 88 ? 6.829 -3.674 -21.836 1.00 94.88 88 PRO A CA 1
ATOM 705 C C . PRO A 1 88 ? 5.329 -3.781 -21.535 1.00 94.88 88 PRO A C 1
ATOM 707 O O . PRO A 1 88 ? 4.528 -3.082 -22.151 1.00 94.88 88 PRO A O 1
ATOM 710 N N . THR A 1 89 ? 4.964 -4.627 -20.572 1.00 94.00 89 THR A N 1
ATOM 711 C CA . THR A 1 89 ? 3.584 -4.864 -20.159 1.00 94.00 89 THR A CA 1
ATOM 712 C C . THR A 1 89 ? 3.497 -4.891 -18.637 1.00 94.00 89 THR A C 1
ATOM 714 O O . THR A 1 89 ? 4.378 -5.446 -17.968 1.00 94.00 89 THR A O 1
ATOM 717 N N . MET A 1 90 ? 2.434 -4.311 -18.075 1.00 94.56 90 MET A N 1
ATOM 718 C CA . MET A 1 90 ? 2.193 -4.338 -16.634 1.00 94.56 90 MET A CA 1
ATOM 719 C C . MET A 1 90 ? 1.770 -5.752 -16.217 1.00 94.56 90 MET A C 1
ATOM 721 O O . MET A 1 90 ? 0.673 -6.200 -16.528 1.00 94.56 90 MET A O 1
ATOM 725 N N . SER A 1 91 ? 2.660 -6.484 -15.543 1.00 94.75 91 SER A N 1
ATOM 726 C CA . SER A 1 91 ? 2.459 -7.912 -15.268 1.00 94.75 91 SER A CA 1
ATOM 727 C C . SER A 1 91 ? 2.878 -8.324 -13.858 1.00 94.75 91 SER A C 1
ATOM 729 O O . SER A 1 91 ? 3.795 -7.765 -13.256 1.00 94.75 91 SER A O 1
ATOM 731 N N . GLY A 1 92 ? 2.189 -9.339 -13.336 1.00 92.19 92 GLY A N 1
ATOM 732 C CA . GLY A 1 92 ? 2.458 -10.013 -12.064 1.00 92.19 92 GLY A CA 1
ATOM 733 C C . GLY A 1 92 ? 3.184 -11.340 -12.285 1.00 92.19 92 GLY A C 1
ATOM 734 O O . GLY A 1 92 ? 2.723 -12.391 -11.838 1.00 92.19 92 GLY A O 1
ATOM 735 N N . GLY A 1 93 ? 4.289 -11.307 -13.033 1.00 88.69 93 GLY A N 1
ATOM 736 C CA . GLY A 1 93 ? 4.969 -12.502 -13.540 1.00 88.69 93 GLY A CA 1
ATOM 737 C C . GLY A 1 93 ? 4.308 -13.082 -14.802 1.00 88.69 93 GLY A C 1
ATOM 738 O O . GLY A 1 93 ? 3.361 -12.502 -15.326 1.00 88.69 93 GLY A O 1
ATOM 739 N N . PRO A 1 94 ? 4.759 -14.251 -15.300 1.00 88.31 94 PRO A N 1
ATOM 740 C CA . PRO A 1 94 ? 4.351 -14.760 -16.619 1.00 88.31 94 PRO A CA 1
ATOM 741 C C . PRO A 1 94 ? 2.874 -15.157 -16.750 1.00 88.31 94 PRO A C 1
ATOM 743 O O . PRO A 1 94 ? 2.432 -15.503 -17.840 1.00 88.31 94 PRO A O 1
ATOM 746 N N . ARG A 1 95 ? 2.134 -15.212 -15.636 1.00 92.00 95 ARG A N 1
ATOM 747 C CA . ARG A 1 95 ? 0.756 -15.724 -15.586 1.00 92.00 95 ARG A CA 1
ATOM 748 C C . ARG A 1 95 ? -0.311 -14.633 -15.528 1.00 92.00 95 ARG A C 1
ATOM 750 O O . ARG A 1 95 ? -1.473 -14.958 -15.740 1.00 92.00 95 ARG A O 1
ATOM 757 N N . TYR A 1 96 ? 0.056 -13.394 -15.203 1.00 93.06 96 TYR A N 1
ATOM 758 C CA . TYR A 1 96 ? -0.904 -12.329 -14.918 1.00 93.06 96 TYR A CA 1
ATOM 759 C C . TYR A 1 96 ? -0.483 -11.023 -15.585 1.00 93.0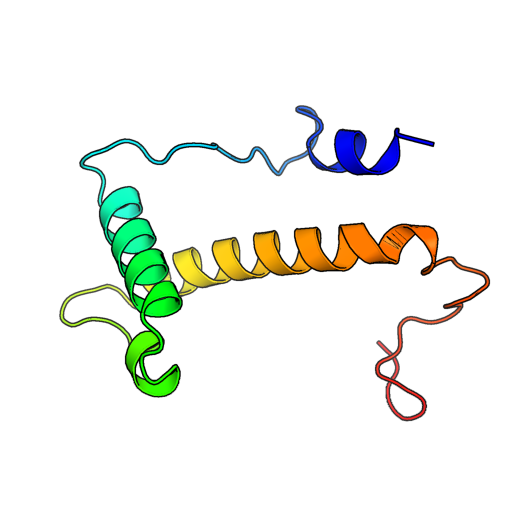6 96 TYR A C 1
ATOM 761 O O . TYR A 1 96 ? 0.652 -10.580 -15.418 1.00 93.06 96 TYR A O 1
ATOM 769 N N . GLU A 1 97 ? -1.426 -10.404 -16.284 1.00 92.94 97 GLU A N 1
ATOM 770 C CA . GLU A 1 97 ? -1.323 -9.091 -16.925 1.00 92.94 97 GLU A CA 1
ATOM 771 C C . GLU A 1 97 ? -2.452 -8.195 -16.391 1.00 92.94 97 GLU A C 1
ATOM 773 O O . GLU A 1 97 ? -3.508 -8.718 -16.019 1.00 92.94 97 GLU A O 1
ATOM 778 N N . TYR A 1 98 ? -2.208 -6.884 -16.306 1.00 89.50 98 TYR A N 1
ATOM 779 C CA . TYR A 1 98 ? -3.120 -5.884 -15.736 1.00 89.50 98 TYR A CA 1
ATOM 780 C C . TYR A 1 98 ? -3.444 -4.763 -16.721 1.00 89.50 98 TYR A C 1
ATOM 782 O O . TYR A 1 98 ? -2.508 -4.307 -17.416 1.00 89.50 98 TYR A O 1
#

pLDDT: mean 79.87, std 16.0, range [39.59, 97.0]

Sequence (98 aa):
MASSFASFFAKDKTFRPKKKFEQGTMRYSLHKQASASLKSGLDLKEIVKLPDNEDEDDWIAVHVVDFFNRINLVYGIITDYCTPQSCPTMSGGPRYEY